Protein AF-A0A3M2GW25-F1 (afdb_monomer_lite)

pLDDT: mean 82.85, std 18.18, range [36.69, 98.44]

Structure (mmCIF, N/CA/C/O backbone):
data_AF-A0A3M2GW25-F1
#
_entry.id   AF-A0A3M2GW25-F1
#
loop_
_atom_site.group_PDB
_atom_site.id
_atom_site.type_symbol
_atom_site.label_atom_id
_atom_site.label_alt_id
_atom_site.label_comp_id
_atom_site.label_asym_id
_atom_site.label_entity_id
_atom_site.label_seq_id
_atom_site.pdbx_PDB_ins_code
_atom_site.Cartn_x
_atom_site.Cartn_y
_atom_site.Cartn_z
_atom_site.occupancy
_atom_site.B_iso_or_equiv
_atom_site.auth_seq_id
_atom_site.auth_comp_id
_atom_site.auth_asym_id
_atom_site.auth_atom_id
_atom_site.pdbx_PDB_model_num
ATOM 1 N N . MET A 1 1 ? 69.160 8.476 -5.180 1.00 45.69 1 MET A N 1
ATOM 2 C CA . MET A 1 1 ? 68.396 8.553 -6.444 1.00 45.69 1 MET A CA 1
ATOM 3 C C . MET A 1 1 ? 67.686 7.220 -6.599 1.00 45.69 1 MET A C 1
ATOM 5 O O . MET A 1 1 ? 68.353 6.199 -6.663 1.00 45.69 1 MET A O 1
ATOM 9 N N . SER A 1 2 ? 66.365 7.245 -6.408 1.00 42.81 2 SER A N 1
ATOM 10 C CA . SER A 1 2 ? 65.522 6.108 -6.017 1.00 42.81 2 SER A CA 1
ATOM 11 C C . SER A 1 2 ? 65.227 5.142 -7.163 1.00 42.81 2 SER A C 1
ATOM 13 O O . SER A 1 2 ? 65.062 5.551 -8.308 1.00 42.81 2 SER A O 1
ATOM 15 N N . HIS A 1 3 ? 65.144 3.868 -6.793 1.00 38.84 3 HIS A N 1
ATOM 16 C CA . HIS A 1 3 ? 64.896 2.696 -7.618 1.00 38.84 3 HIS A CA 1
ATOM 17 C C . HIS A 1 3 ? 63.501 2.657 -8.273 1.00 38.84 3 HIS A C 1
ATOM 19 O O . HIS A 1 3 ? 62.502 3.005 -7.653 1.00 38.84 3 HIS A O 1
ATOM 25 N N . ALA A 1 4 ? 63.509 2.160 -9.516 1.00 41.53 4 ALA A N 1
ATOM 26 C CA . ALA A 1 4 ? 62.620 1.181 -10.155 1.00 41.53 4 ALA A CA 1
ATOM 27 C C . ALA A 1 4 ? 61.088 1.236 -9.941 1.00 41.53 4 ALA A C 1
ATOM 29 O O . ALA A 1 4 ? 60.557 0.967 -8.868 1.00 41.53 4 ALA A O 1
ATOM 30 N N . GLN A 1 5 ? 60.396 1.415 -11.072 1.00 45.09 5 GLN A N 1
ATOM 31 C CA . GLN A 1 5 ? 59.021 0.989 -11.348 1.00 45.09 5 GLN A CA 1
ATOM 32 C C . GLN A 1 5 ? 58.721 -0.435 -10.849 1.00 45.09 5 GLN A C 1
ATOM 34 O O . GLN A 1 5 ? 59.378 -1.394 -11.251 1.00 45.09 5 GLN A O 1
ATOM 39 N N . GLY A 1 6 ? 57.642 -0.570 -10.077 1.00 36.69 6 GLY A N 1
ATOM 40 C CA . GLY A 1 6 ? 56.921 -1.821 -9.859 1.00 36.69 6 GLY A CA 1
ATOM 41 C C . GLY A 1 6 ? 55.527 -1.723 -10.473 1.00 36.69 6 GLY A C 1
ATOM 42 O O . GLY A 1 6 ? 54.612 -1.178 -9.864 1.00 36.69 6 GLY A O 1
ATOM 43 N N . SER A 1 7 ? 55.384 -2.228 -11.698 1.00 44.72 7 SER A N 1
ATOM 44 C CA . SER A 1 7 ? 54.106 -2.475 -12.375 1.00 44.72 7 SER A CA 1
ATOM 45 C C . SER A 1 7 ? 53.266 -3.457 -11.549 1.00 44.72 7 SER A C 1
ATOM 47 O O . SER A 1 7 ? 53.638 -4.626 -11.430 1.00 44.72 7 SER A O 1
ATOM 49 N N . LYS A 1 8 ? 52.125 -3.018 -11.009 1.00 40.69 8 LYS A N 1
ATOM 50 C CA . LYS A 1 8 ? 51.140 -3.914 -10.391 1.00 40.69 8 LYS A CA 1
ATOM 51 C C . LYS A 1 8 ? 50.082 -4.271 -11.442 1.00 40.69 8 LYS A C 1
ATOM 53 O O . LYS A 1 8 ? 49.166 -3.496 -11.697 1.00 40.69 8 LYS A O 1
ATOM 58 N N . GLY A 1 9 ? 50.287 -5.416 -12.098 1.00 40.31 9 GLY A N 1
ATOM 59 C CA . GLY A 1 9 ? 49.290 -6.084 -12.942 1.00 40.31 9 GLY A CA 1
ATOM 60 C C . GLY A 1 9 ? 48.077 -6.572 -12.129 1.00 40.31 9 GLY A C 1
ATOM 61 O O . GLY A 1 9 ? 48.071 -6.438 -10.904 1.00 40.31 9 GLY A O 1
ATOM 62 N N . PRO A 1 10 ? 47.040 -7.100 -12.801 1.00 44.38 10 PRO A N 1
ATOM 63 C CA . PRO A 1 10 ? 45.668 -7.123 -12.306 1.00 44.38 10 PRO A CA 1
ATOM 64 C C . PRO A 1 10 ? 45.515 -8.069 -11.115 1.00 44.38 10 PRO A C 1
ATOM 66 O O . PRO A 1 10 ? 45.858 -9.248 -11.199 1.00 44.38 10 PRO A O 1
ATOM 69 N N . SER A 1 11 ? 44.977 -7.548 -10.013 1.00 49.28 11 SER A N 1
ATOM 70 C CA . SER A 1 11 ? 44.544 -8.347 -8.870 1.00 49.28 11 SER A CA 1
ATOM 71 C C . SER A 1 11 ? 43.476 -9.336 -9.337 1.00 49.28 11 SER A C 1
ATOM 73 O O . SER A 1 11 ? 42.376 -8.954 -9.731 1.00 49.28 11 SER A O 1
ATOM 75 N N . THR A 1 12 ? 43.843 -10.609 -9.349 1.00 48.56 12 THR A N 1
ATOM 76 C CA . THR A 1 12 ? 42.986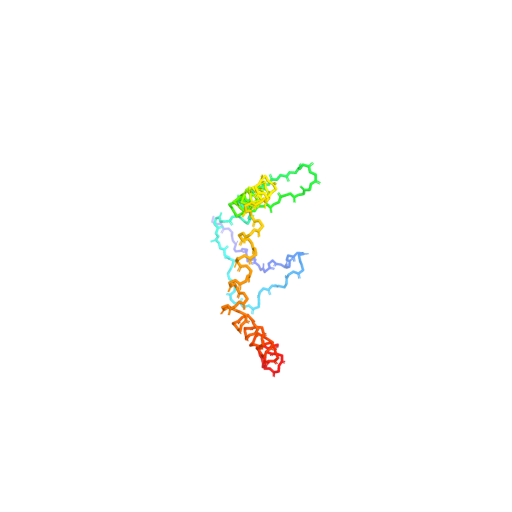 -11.750 -9.656 1.00 48.56 12 THR A CA 1
ATOM 77 C C . THR A 1 12 ? 41.840 -11.855 -8.651 1.00 48.56 12 THR A C 1
ATOM 79 O O . THR A 1 12 ? 42.105 -11.841 -7.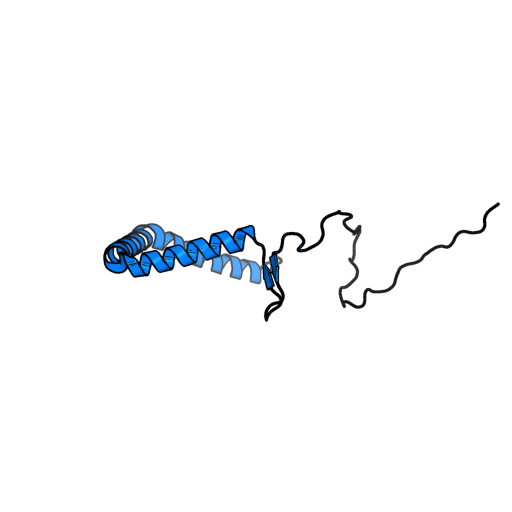454 1.00 48.56 12 THR A O 1
ATOM 82 N N . ALA A 1 13 ? 40.616 -11.978 -9.178 1.00 47.31 13 ALA A N 1
ATOM 83 C CA . ALA A 1 13 ? 39.398 -12.540 -8.582 1.00 47.31 13 ALA A CA 1
ATOM 84 C C . ALA A 1 13 ? 39.182 -12.329 -7.068 1.00 47.31 13 ALA A C 1
ATOM 86 O O . ALA A 1 13 ? 39.775 -13.016 -6.241 1.00 47.31 13 ALA A O 1
ATOM 87 N N . ASN A 1 14 ? 38.234 -11.456 -6.717 1.00 52.72 14 ASN A N 1
ATOM 88 C CA . ASN A 1 14 ? 37.586 -11.532 -5.409 1.00 52.72 14 ASN A CA 1
ATOM 89 C C . ASN A 1 14 ? 36.849 -12.883 -5.318 1.00 52.72 14 ASN A C 1
ATOM 91 O O . ASN A 1 14 ? 36.120 -13.251 -6.239 1.00 52.72 14 ASN A O 1
ATOM 95 N N . ASP A 1 15 ? 37.049 -13.602 -4.215 1.00 59.12 15 ASP A N 1
ATOM 96 C CA . ASP A 1 15 ? 36.569 -14.967 -3.922 1.00 59.12 15 ASP A CA 1
ATOM 97 C C . ASP A 1 15 ? 35.028 -15.066 -3.759 1.00 59.12 15 ASP A C 1
ATOM 99 O O . ASP A 1 15 ? 34.479 -16.101 -3.395 1.00 59.12 15 ASP A O 1
ATOM 103 N N . ASP A 1 16 ? 34.306 -13.981 -4.059 1.00 62.94 16 ASP A N 1
ATOM 104 C CA . ASP A 1 16 ? 32.860 -13.823 -3.858 1.00 62.94 16 ASP A CA 1
ATOM 105 C C . ASP A 1 16 ? 32.015 -14.335 -5.043 1.00 62.94 16 ASP A C 1
ATOM 107 O O . ASP A 1 16 ? 30.801 -14.139 -5.088 1.00 62.94 16 ASP A O 1
ATOM 111 N N . GLY A 1 17 ? 32.641 -14.962 -6.047 1.00 64.44 17 GLY A N 1
ATOM 112 C CA . GLY A 1 17 ? 31.947 -15.549 -7.203 1.00 64.44 17 GLY A CA 1
ATOM 113 C C . GLY A 1 17 ? 31.284 -14.538 -8.149 1.00 64.44 17 GLY A C 1
ATOM 114 O O . GLY A 1 17 ? 30.571 -14.943 -9.067 1.00 64.44 17 GLY A O 1
ATOM 115 N N . ILE A 1 18 ? 31.515 -13.235 -7.959 1.00 65.56 18 ILE A N 1
ATOM 116 C CA . ILE A 1 18 ? 30.968 -12.184 -8.822 1.00 65.56 18 ILE A CA 1
ATOM 117 C C . ILE A 1 18 ? 31.910 -11.965 -10.017 1.00 65.56 18 ILE A C 1
ATOM 119 O O . ILE A 1 18 ? 33.073 -11.599 -9.815 1.00 65.56 18 ILE A O 1
ATOM 123 N N . PRO A 1 19 ? 31.441 -12.169 -11.266 1.00 73.94 19 PRO A N 1
ATOM 124 C CA . PRO A 1 19 ? 32.241 -11.921 -12.458 1.00 73.94 19 PRO A CA 1
ATOM 125 C C . PRO A 1 19 ? 32.738 -10.476 -12.513 1.00 73.94 19 PRO A C 1
ATOM 127 O O . PRO A 1 19 ? 31.999 -9.539 -12.208 1.00 73.94 19 PRO A O 1
ATOM 130 N N . ALA A 1 20 ? 33.987 -10.291 -12.944 1.00 70.25 20 ALA A N 1
ATOM 131 C CA . ALA A 1 20 ? 34.529 -8.958 -13.164 1.00 70.25 20 ALA A CA 1
ATOM 132 C C . ALA A 1 20 ? 33.695 -8.215 -14.231 1.00 70.25 20 ALA A C 1
ATOM 134 O O . ALA A 1 20 ? 33.285 -8.827 -15.223 1.00 70.25 20 ALA A O 1
ATOM 135 N N . PRO A 1 21 ? 33.433 -6.909 -14.049 1.00 74.06 21 PRO A N 1
ATOM 136 C CA . PRO A 1 21 ? 32.606 -6.138 -14.970 1.00 74.06 21 PRO A CA 1
ATOM 137 C C . PRO A 1 21 ? 33.198 -6.154 -16.388 1.00 74.06 21 PRO A C 1
ATOM 139 O O . PRO A 1 21 ? 34.384 -5.904 -16.583 1.00 74.06 21 PRO A O 1
ATOM 142 N N . SER A 1 22 ? 32.369 -6.429 -17.397 1.00 71.19 22 SER A N 1
ATOM 143 C CA . SER A 1 22 ? 32.794 -6.643 -18.791 1.00 71.19 22 SER A CA 1
ATOM 144 C C . SER A 1 22 ? 32.899 -5.354 -19.629 1.00 71.19 22 SER A C 1
ATOM 146 O O . SER A 1 22 ? 32.723 -5.393 -20.846 1.00 71.19 22 SER A O 1
ATOM 148 N N . 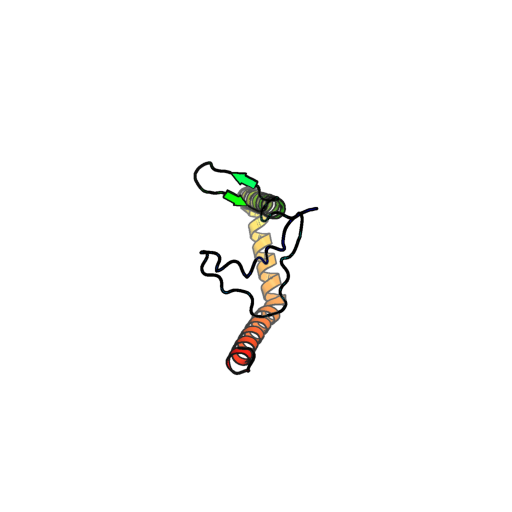GLY A 1 23 ? 33.147 -4.199 -19.004 1.00 75.88 23 GLY A N 1
ATOM 149 C CA . GLY A 1 23 ? 33.166 -2.885 -19.662 1.00 75.88 23 GLY A CA 1
ATOM 150 C C . GLY A 1 23 ? 34.024 -1.854 -18.922 1.00 75.88 23 GLY A C 1
ATOM 151 O O . GLY A 1 23 ? 34.702 -2.196 -17.957 1.00 75.88 23 GLY A O 1
ATOM 152 N N . ALA A 1 24 ? 33.999 -0.589 -19.363 1.00 72.62 24 ALA A N 1
ATOM 153 C CA . ALA A 1 24 ? 34.689 0.524 -18.699 1.00 72.62 24 ALA A CA 1
ATOM 154 C C . ALA A 1 24 ? 34.011 0.865 -17.357 1.00 72.62 24 ALA A C 1
ATOM 156 O O . ALA A 1 24 ? 33.278 1.843 -17.238 1.00 72.62 24 ALA A O 1
ATOM 157 N N . ALA A 1 25 ? 34.209 0.005 -16.362 1.00 70.12 25 ALA A N 1
ATOM 158 C CA . ALA A 1 25 ? 33.723 0.180 -15.008 1.00 70.12 25 ALA A CA 1
ATOM 159 C C . ALA A 1 25 ? 34.856 0.732 -14.141 1.00 70.12 25 ALA A C 1
ATOM 161 O O . ALA A 1 25 ? 35.886 0.086 -13.947 1.00 70.12 25 ALA A O 1
ATOM 162 N N . THR A 1 26 ? 34.649 1.930 -13.611 1.00 73.06 26 THR A N 1
ATOM 163 C CA . THR A 1 26 ? 35.476 2.489 -12.541 1.00 73.06 26 THR A CA 1
ATOM 164 C C . THR A 1 26 ? 34.808 2.143 -11.215 1.00 73.06 26 THR A C 1
ATOM 166 O O . THR A 1 26 ? 33.580 2.180 -11.121 1.00 73.06 26 THR A O 1
ATOM 169 N N . LEU A 1 27 ? 35.592 1.799 -10.189 1.00 71.38 27 LEU A N 1
ATOM 170 C CA . LEU A 1 27 ? 35.055 1.701 -8.832 1.00 71.38 27 LEU A CA 1
ATOM 171 C C . LEU A 1 27 ? 34.450 3.056 -8.450 1.00 71.38 27 LEU A C 1
ATOM 173 O O . LEU A 1 27 ? 35.085 4.093 -8.629 1.00 71.38 27 LEU A O 1
ATOM 177 N N . ILE A 1 28 ? 33.209 3.043 -7.969 1.00 72.88 28 ILE A N 1
ATOM 178 C CA . ILE A 1 28 ? 32.547 4.250 -7.481 1.00 72.88 28 ILE A CA 1
ATOM 179 C C . ILE A 1 28 ? 33.249 4.633 -6.177 1.00 72.88 28 ILE A C 1
ATOM 181 O O . ILE A 1 28 ? 33.087 3.948 -5.170 1.00 72.88 28 ILE A O 1
ATOM 185 N N . ASP A 1 29 ? 34.061 5.688 -6.223 1.00 79.81 29 ASP A N 1
ATOM 186 C CA . ASP A 1 29 ? 34.722 6.246 -5.045 1.00 79.81 29 ASP A CA 1
ATOM 187 C C . ASP A 1 29 ? 33.747 7.192 -4.344 1.00 79.81 29 ASP A C 1
ATOM 189 O O . ASP A 1 29 ? 33.390 8.257 -4.856 1.00 79.81 29 ASP A O 1
ATOM 193 N N . THR A 1 30 ? 33.218 6.735 -3.217 1.00 85.00 30 THR A N 1
ATOM 194 C CA . THR A 1 30 ? 32.258 7.474 -2.410 1.00 85.00 30 THR A CA 1
ATOM 195 C C . THR A 1 30 ? 32.542 7.226 -0.940 1.00 85.00 30 THR A C 1
ATOM 197 O O . THR A 1 30 ? 32.844 6.105 -0.536 1.00 85.00 30 THR A O 1
ATOM 200 N N . ASP A 1 31 ? 32.359 8.263 -0.128 1.00 86.19 31 ASP A N 1
ATOM 201 C CA . ASP A 1 31 ? 32.428 8.164 1.332 1.00 86.19 31 ASP A CA 1
ATOM 202 C C . ASP A 1 31 ? 31.228 7.389 1.925 1.00 86.19 31 ASP A C 1
ATOM 204 O O . ASP A 1 31 ? 31.146 7.178 3.136 1.00 86.19 31 ASP A O 1
ATOM 208 N N . TYR A 1 32 ? 30.261 6.980 1.090 1.00 84.19 32 TYR A N 1
ATOM 209 C CA . TYR A 1 32 ? 29.063 6.264 1.515 1.00 84.19 32 TYR A CA 1
ATOM 210 C C . TYR A 1 32 ? 29.357 4.793 1.844 1.00 84.19 32 TYR A C 1
ATOM 212 O O . TYR A 1 32 ? 29.769 4.015 0.983 1.00 84.19 32 TYR A O 1
ATOM 220 N N . VAL A 1 33 ? 29.039 4.373 3.073 1.00 82.00 33 VAL A N 1
ATOM 221 C CA . VAL A 1 33 ? 29.126 2.967 3.495 1.00 82.00 33 V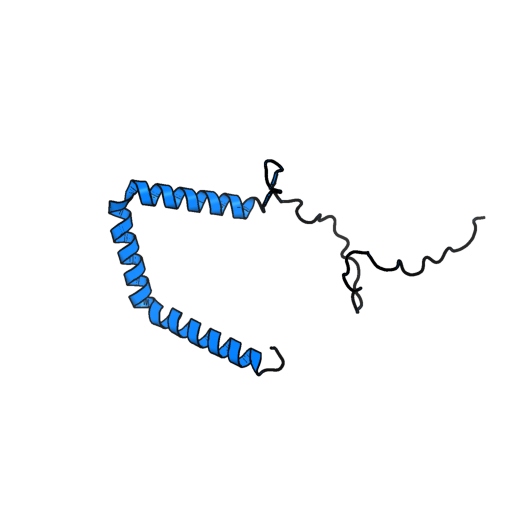AL A CA 1
ATOM 222 C C . VAL A 1 33 ? 27.741 2.323 3.456 1.00 82.00 33 VAL A C 1
ATOM 224 O O . VAL A 1 33 ? 26.794 2.806 4.077 1.00 82.00 33 VAL A O 1
ATOM 227 N N . VAL A 1 34 ? 27.619 1.192 2.754 1.00 82.25 34 VAL A N 1
ATOM 228 C CA . VAL A 1 34 ? 26.351 0.456 2.632 1.00 82.25 34 VAL A CA 1
ATOM 229 C C . VAL A 1 34 ? 25.788 0.091 4.013 1.00 82.25 34 VAL A C 1
ATOM 231 O O . VAL A 1 34 ? 26.432 -0.575 4.831 1.00 82.25 34 VAL A O 1
ATOM 234 N N . GLY A 1 35 ? 24.556 0.542 4.265 1.00 77.94 35 GLY A N 1
ATOM 235 C CA . GLY A 1 35 ? 23.828 0.316 5.513 1.00 77.94 35 GLY A CA 1
ATOM 236 C C . GLY A 1 35 ? 24.288 1.177 6.695 1.00 77.94 35 GLY A C 1
ATOM 237 O O . GLY A 1 35 ? 23.979 0.827 7.832 1.00 77.94 35 GLY A O 1
ATOM 238 N N . GLN A 1 36 ? 25.010 2.280 6.459 1.00 82.69 36 GLN A N 1
ATOM 239 C CA . GLN A 1 36 ? 25.380 3.236 7.514 1.00 82.69 36 GLN A CA 1
ATOM 240 C C . GLN A 1 36 ? 24.173 3.869 8.227 1.00 82.69 36 GLN A C 1
ATOM 242 O O . GLN A 1 36 ? 24.266 4.193 9.406 1.00 82.69 36 GLN A O 1
ATOM 247 N N . ASP A 1 37 ? 23.032 3.971 7.541 1.00 81.12 37 ASP A N 1
ATOM 248 C CA . ASP A 1 37 ? 21.793 4.564 8.066 1.00 81.12 37 ASP A CA 1
ATOM 249 C C . ASP A 1 37 ? 20.861 3.534 8.734 1.00 81.12 37 ASP A C 1
ATOM 251 O O . ASP A 1 37 ? 19.729 3.847 9.117 1.00 81.12 37 ASP A O 1
ATOM 255 N N . ASN A 1 38 ? 21.297 2.275 8.838 1.00 85.00 38 ASN A N 1
ATOM 256 C CA . ASN A 1 38 ? 20.467 1.207 9.374 1.00 85.00 38 ASN A CA 1
ATOM 257 C C . ASN A 1 38 ? 20.571 1.127 10.897 1.00 85.00 38 ASN A C 1
ATOM 259 O O . ASN A 1 38 ? 21.646 1.233 11.492 1.00 85.00 38 ASN A O 1
ATOM 263 N N . ILE A 1 39 ? 19.442 0.841 11.540 1.00 80.50 39 ILE A N 1
ATOM 264 C CA . ILE A 1 39 ? 19.413 0.504 12.960 1.00 80.50 39 ILE A CA 1
ATOM 265 C C . ILE A 1 39 ? 19.885 -0.942 13.086 1.00 80.50 39 ILE A C 1
ATOM 267 O O . ILE A 1 39 ? 19.160 -1.873 12.728 1.00 80.50 39 ILE A O 1
ATOM 271 N N . ARG A 1 40 ? 21.114 -1.119 13.580 1.00 79.25 40 ARG A N 1
ATOM 272 C CA . ARG A 1 40 ? 21.746 -2.431 13.745 1.00 79.25 40 ARG A CA 1
ATOM 273 C C . ARG A 1 40 ? 21.637 -2.910 15.184 1.00 79.25 40 ARG A C 1
ATOM 275 O O . ARG A 1 40 ? 22.146 -2.275 16.103 1.00 79.25 40 ARG A O 1
ATOM 282 N N . GLY A 1 41 ? 20.990 -4.055 15.373 1.00 73.31 41 GLY A N 1
ATOM 283 C CA . GLY A 1 41 ? 20.826 -4.696 16.676 1.00 73.31 41 GLY A CA 1
ATOM 284 C C . GLY A 1 41 ? 21.128 -6.186 16.596 1.00 73.31 41 GLY A C 1
ATOM 285 O O . GLY A 1 41 ? 20.749 -6.853 15.636 1.00 73.31 41 GLY A O 1
ATOM 286 N N . ARG A 1 42 ? 21.804 -6.722 17.616 1.00 66.00 42 ARG A N 1
ATOM 287 C CA . ARG A 1 42 ? 22.101 -8.156 17.738 1.00 66.00 42 ARG A CA 1
ATOM 288 C C . ARG A 1 42 ? 21.555 -8.663 19.063 1.00 66.00 42 ARG A C 1
ATOM 290 O O . ARG A 1 42 ? 22.298 -8.836 20.019 1.00 66.00 42 ARG A O 1
ATOM 297 N N . TYR A 1 43 ? 20.237 -8.827 19.119 1.00 61.50 43 TYR A N 1
ATOM 298 C CA . TYR A 1 43 ? 19.559 -9.294 20.332 1.00 61.50 43 TYR A CA 1
ATOM 299 C C . TYR A 1 43 ? 19.161 -10.776 20.236 1.00 61.50 43 TYR A C 1
ATOM 301 O O . TYR A 1 43 ? 19.351 -11.493 21.207 1.00 61.50 43 TYR A O 1
ATOM 309 N N . LEU A 1 44 ? 18.710 -11.256 19.065 1.00 62.09 44 LEU A N 1
ATOM 310 C CA . LEU A 1 44 ? 18.480 -12.688 18.753 1.00 62.09 44 LEU A CA 1
ATOM 311 C C . LEU A 1 44 ? 18.585 -13.003 17.247 1.00 62.09 44 LEU A C 1
ATOM 313 O O . LEU A 1 44 ? 18.959 -14.107 16.867 1.00 62.09 44 LEU A O 1
ATOM 317 N N . VAL A 1 45 ? 18.291 -12.022 16.392 1.00 70.56 45 VAL A N 1
ATOM 318 C CA . VAL A 1 45 ? 18.488 -12.053 14.936 1.00 70.56 45 VAL A CA 1
ATOM 319 C C . VAL A 1 45 ? 19.335 -10.848 14.526 1.00 70.56 45 VAL A C 1
ATOM 321 O O . VAL A 1 45 ? 19.311 -9.827 15.218 1.00 70.56 45 VAL A O 1
ATOM 324 N N . ASN A 1 46 ? 20.101 -10.961 13.435 1.00 71.38 46 ASN A N 1
ATOM 325 C CA . ASN A 1 46 ? 20.792 -9.808 12.855 1.00 71.38 46 ASN A CA 1
ATOM 326 C C . ASN A 1 46 ? 19.735 -8.867 12.271 1.00 71.38 46 ASN A C 1
ATOM 328 O O . ASN A 1 46 ? 19.166 -9.146 11.217 1.00 71.38 46 ASN A O 1
ATOM 332 N N . LEU A 1 47 ? 19.440 -7.793 12.996 1.00 77.06 47 LEU A N 1
ATOM 333 C CA . LEU A 1 47 ? 18.471 -6.788 12.591 1.00 77.06 47 LEU A CA 1
ATOM 334 C C . LEU A 1 47 ? 19.212 -5.685 11.834 1.00 77.06 47 LEU A C 1
ATOM 336 O O . LEU A 1 47 ? 20.051 -5.012 12.431 1.00 77.06 47 LEU A O 1
ATOM 340 N N . ASP A 1 48 ? 18.922 -5.527 10.544 1.00 81.56 48 ASP A N 1
ATOM 341 C CA . ASP A 1 48 ? 19.466 -4.469 9.686 1.00 81.56 48 ASP A CA 1
ATOM 342 C C . ASP A 1 48 ? 18.294 -3.762 8.998 1.00 81.56 48 ASP A C 1
ATOM 344 O O . ASP A 1 48 ? 17.814 -4.181 7.946 1.00 81.56 48 ASP A O 1
ATOM 348 N N . ILE A 1 49 ? 17.737 -2.757 9.677 1.00 84.44 49 ILE A N 1
ATOM 349 C CA . ILE A 1 49 ? 16.482 -2.114 9.278 1.00 84.44 49 ILE A CA 1
ATOM 350 C C . ILE A 1 49 ? 16.723 -0.644 8.951 1.00 84.44 49 ILE A C 1
ATOM 352 O O . ILE A 1 49 ? 17.305 0.094 9.748 1.00 84.44 49 ILE A O 1
ATOM 356 N N . HIS A 1 50 ? 16.184 -0.198 7.815 1.00 83.75 50 HIS A N 1
ATOM 357 C CA . HIS A 1 50 ? 16.159 1.213 7.451 1.00 83.75 50 HIS A CA 1
ATOM 358 C C . HIS A 1 50 ? 15.207 1.984 8.383 1.00 83.75 50 HIS A C 1
ATOM 360 O O . HIS A 1 50 ? 13.982 1.853 8.292 1.00 83.75 50 HIS A O 1
ATOM 366 N N . GLY A 1 51 ? 15.775 2.759 9.313 1.00 80.25 51 GLY A N 1
ATOM 367 C CA . GLY A 1 51 ? 15.049 3.305 10.465 1.00 80.25 51 GLY A CA 1
ATOM 368 C C . GLY A 1 51 ? 13.843 4.169 10.096 1.00 80.25 51 GLY A C 1
ATOM 369 O O . GLY A 1 51 ? 12.771 4.002 10.675 1.00 80.25 51 GLY A O 1
ATOM 370 N N . THR A 1 52 ? 13.980 5.038 9.092 1.00 85.50 52 THR A N 1
ATOM 371 C CA . THR A 1 52 ? 12.943 6.013 8.716 1.00 85.50 52 THR A CA 1
ATOM 372 C C . THR A 1 52 ? 11.642 5.343 8.287 1.00 85.50 52 THR A C 1
ATOM 374 O O . THR A 1 52 ? 10.586 5.580 8.872 1.00 85.50 52 THR A O 1
ATOM 377 N N . VAL A 1 53 ? 11.709 4.473 7.278 1.00 88.44 53 VAL A N 1
ATOM 378 C CA . VAL A 1 53 ? 10.509 3.828 6.726 1.00 88.44 53 VAL A CA 1
ATOM 379 C C . VAL A 1 53 ? 9.933 2.804 7.692 1.00 88.44 53 VAL A C 1
ATOM 381 O O . VAL A 1 53 ? 8.713 2.686 7.798 1.00 88.44 53 VAL A O 1
ATOM 384 N N . PHE A 1 54 ? 10.790 2.095 8.431 1.00 89.94 54 PHE A N 1
ATOM 385 C CA . PHE A 1 54 ? 10.336 1.070 9.357 1.00 89.94 54 PHE A CA 1
ATOM 386 C C . PHE A 1 54 ? 9.579 1.662 10.536 1.00 89.94 54 PHE A C 1
ATOM 388 O O . PHE A 1 54 ? 8.486 1.196 10.835 1.00 89.94 54 PHE A O 1
ATOM 395 N N . ILE A 1 55 ? 10.121 2.695 11.186 1.00 90.69 55 ILE A N 1
ATOM 396 C CA . ILE A 1 55 ? 9.498 3.274 12.380 1.00 90.69 55 ILE A CA 1
ATOM 397 C C . ILE A 1 55 ? 8.147 3.890 12.024 1.00 90.69 55 ILE A C 1
ATOM 399 O O . ILE A 1 55 ? 7.159 3.612 12.702 1.00 90.69 55 ILE A O 1
ATOM 403 N N . VAL A 1 56 ? 8.081 4.675 10.943 1.00 94.94 56 VAL A N 1
ATOM 404 C CA . VAL A 1 56 ? 6.821 5.287 10.501 1.00 94.94 56 VAL A CA 1
ATOM 405 C C . VAL A 1 56 ? 5.797 4.201 10.174 1.00 94.94 56 VAL A C 1
ATOM 407 O O . VAL A 1 56 ? 4.694 4.229 10.709 1.00 94.94 56 VAL A O 1
ATOM 410 N N . SER A 1 57 ? 6.175 3.190 9.386 1.00 95.31 57 SER A N 1
ATOM 411 C CA . SER A 1 57 ? 5.258 2.106 9.008 1.00 95.31 57 SER A CA 1
ATOM 412 C C . SER A 1 57 ? 4.793 1.285 10.213 1.00 95.31 57 SER A C 1
ATOM 414 O O . SER A 1 57 ? 3.606 0.990 10.331 1.00 95.31 57 SER A O 1
ATOM 416 N N . ALA A 1 58 ? 5.703 0.939 11.128 1.00 94.62 58 ALA A N 1
ATOM 417 C CA . ALA A 1 58 ? 5.395 0.142 12.311 1.00 94.62 58 ALA A CA 1
ATOM 418 C C . ALA A 1 58 ? 4.466 0.891 13.273 1.00 94.62 58 ALA A C 1
ATOM 420 O O . ALA A 1 58 ? 3.487 0.315 13.745 1.00 94.62 58 ALA A O 1
ATOM 421 N N . LEU A 1 59 ? 4.727 2.177 13.529 1.00 97.38 59 LEU A N 1
ATOM 422 C CA . LEU A 1 59 ? 3.862 3.002 14.373 1.00 97.38 59 LEU A CA 1
ATOM 423 C C . LEU A 1 59 ? 2.498 3.233 13.722 1.00 97.38 59 LEU A C 1
ATOM 425 O O . LEU A 1 59 ? 1.483 3.109 14.404 1.00 97.38 59 LEU A O 1
ATOM 429 N N . SER A 1 60 ? 2.450 3.516 12.417 1.00 97.75 60 SER A N 1
ATOM 430 C CA . SER A 1 60 ? 1.186 3.662 11.688 1.00 97.75 60 SER A CA 1
ATOM 431 C C . SER A 1 60 ? 0.358 2.378 11.723 1.00 97.75 60 SER A C 1
ATOM 433 O O . SER A 1 60 ? -0.834 2.438 12.021 1.00 97.75 60 SER A O 1
ATOM 435 N N . ALA A 1 61 ? 0.974 1.218 11.478 1.00 97.69 61 ALA A N 1
ATOM 436 C CA . ALA A 1 61 ? 0.294 -0.072 11.539 1.00 97.69 61 ALA A CA 1
ATOM 437 C C . ALA A 1 61 ? -0.202 -0.393 12.958 1.00 97.69 61 ALA A C 1
ATOM 439 O O . ALA A 1 61 ? -1.356 -0.781 13.130 1.00 97.69 61 ALA A O 1
ATOM 440 N N . LEU A 1 62 ? 0.637 -0.188 13.980 1.00 98.25 62 LEU A N 1
ATOM 441 C CA . LEU A 1 62 ? 0.264 -0.412 15.377 1.00 98.25 62 LEU A CA 1
ATOM 442 C C . LEU A 1 62 ? -0.905 0.488 15.795 1.00 98.25 62 LEU A C 1
ATOM 444 O O . LEU A 1 62 ? -1.884 0.000 16.356 1.00 98.25 62 LEU A O 1
ATOM 448 N N . LEU A 1 63 ? -0.822 1.787 15.493 1.00 98.19 63 LEU A N 1
ATOM 449 C CA . LEU A 1 63 ? -1.878 2.754 15.787 1.00 98.19 63 LEU A CA 1
ATOM 450 C C . LEU A 1 63 ? -3.187 2.369 15.096 1.00 98.19 63 LEU A C 1
ATOM 452 O O . LEU A 1 63 ? -4.237 2.366 15.734 1.00 98.19 63 LEU A O 1
ATOM 456 N N . PHE A 1 64 ? -3.122 2.009 13.813 1.00 96.88 64 PHE A N 1
ATOM 457 C CA . PHE A 1 64 ? -4.281 1.557 13.051 1.00 96.88 64 PHE A CA 1
ATOM 458 C C . PHE A 1 64 ? -4.959 0.352 13.711 1.00 96.88 64 PHE A C 1
ATOM 460 O O . PHE A 1 64 ? -6.171 0.375 13.914 1.00 96.88 64 PHE A O 1
ATOM 467 N N . VAL A 1 65 ? -4.191 -0.671 14.101 1.00 97.19 65 VAL A N 1
ATOM 468 C CA . VAL A 1 65 ? -4.733 -1.870 14.760 1.00 97.19 65 VAL A CA 1
ATOM 469 C C . VAL A 1 65 ? -5.375 -1.520 16.101 1.00 97.19 65 VAL A C 1
ATOM 471 O O . VAL A 1 65 ? -6.497 -1.946 16.365 1.00 97.19 65 VAL A O 1
ATOM 474 N N . VAL A 1 66 ? -4.703 -0.723 16.937 1.00 97.94 66 VAL A N 1
ATOM 475 C CA . VAL A 1 66 ? -5.245 -0.310 18.241 1.00 97.94 66 VAL A CA 1
ATOM 476 C C . VAL A 1 66 ? -6.559 0.452 18.072 1.00 97.94 66 VAL A C 1
ATOM 478 O O . VAL A 1 66 ? -7.530 0.137 18.755 1.00 97.94 66 VAL A O 1
ATOM 481 N N . LEU A 1 67 ? -6.623 1.409 17.142 1.00 96.19 67 LEU A N 1
ATOM 482 C CA . LEU A 1 67 ? -7.845 2.168 16.869 1.00 96.19 67 LEU A CA 1
ATOM 483 C C . LEU A 1 67 ? -8.962 1.282 16.309 1.00 96.19 67 LEU A C 1
ATOM 485 O O . LEU A 1 67 ? -10.103 1.404 16.749 1.00 96.19 67 LEU A O 1
ATOM 489 N N . ALA A 1 68 ? -8.646 0.369 15.389 1.00 95.00 68 ALA A N 1
ATOM 490 C CA . ALA A 1 68 ? -9.622 -0.556 14.820 1.00 95.00 68 ALA A CA 1
ATOM 491 C C . ALA A 1 68 ? -10.239 -1.477 15.886 1.00 95.00 68 ALA A C 1
ATOM 493 O O . ALA A 1 68 ? -11.440 -1.738 15.850 1.00 95.00 68 ALA A O 1
ATOM 494 N N . LEU A 1 69 ? -9.439 -1.934 16.855 1.00 96.12 69 LEU A N 1
ATOM 495 C CA . LEU A 1 69 ? -9.920 -2.760 17.964 1.00 96.12 69 LEU A CA 1
ATOM 496 C C . LEU A 1 69 ? -10.699 -1.945 19.003 1.00 96.12 69 LEU A C 1
ATOM 498 O O . LEU A 1 69 ? -11.730 -2.402 19.488 1.00 96.12 69 LEU A O 1
ATOM 502 N N . ALA A 1 70 ? -10.229 -0.743 19.343 1.00 97.31 70 ALA A N 1
ATOM 503 C CA . ALA A 1 70 ? -10.848 0.088 20.373 1.00 97.31 70 ALA A CA 1
ATOM 504 C C . ALA A 1 70 ? -12.162 0.752 19.912 1.00 97.31 70 ALA A C 1
ATOM 506 O O . ALA A 1 70 ? -13.060 0.942 20.728 1.00 97.31 70 ALA A O 1
ATOM 507 N N . LEU A 1 71 ? -12.291 1.102 18.624 1.00 96.94 71 LEU A N 1
ATOM 508 C CA . LEU A 1 71 ? -13.442 1.819 18.049 1.00 96.94 71 LEU A CA 1
ATOM 509 C C . LEU A 1 71 ? -14.200 0.974 17.005 1.00 96.94 71 LEU A C 1
ATOM 511 O O . LEU A 1 71 ? -14.724 1.497 16.023 1.00 96.94 71 LEU A O 1
ATOM 515 N N . HIS A 1 72 ? -14.277 -0.341 17.208 1.00 94.50 72 HIS A N 1
ATOM 516 C CA . HIS A 1 72 ? -14.8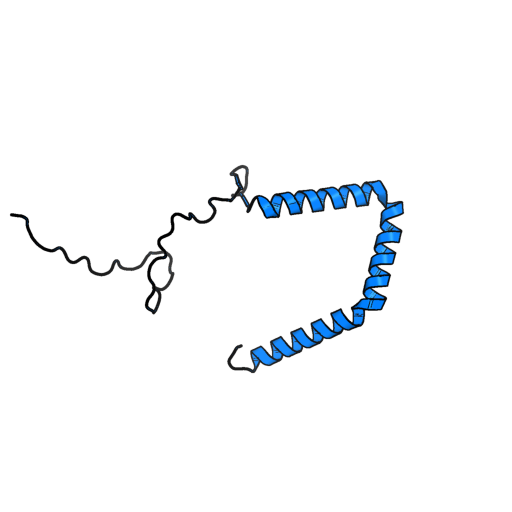54 -1.287 16.245 1.00 94.50 72 HIS A CA 1
ATOM 517 C C . HIS A 1 72 ? -16.240 -0.893 15.677 1.00 94.50 72 HIS A C 1
ATOM 519 O O . HIS A 1 72 ? -16.444 -1.000 14.468 1.00 94.50 72 HIS A O 1
ATOM 525 N N . ASN A 1 73 ? -17.153 -0.362 16.505 1.00 96.00 73 ASN A N 1
ATOM 526 C CA . ASN A 1 73 ? -18.503 0.053 16.086 1.00 96.00 73 ASN A CA 1
ATOM 527 C C . ASN A 1 73 ? -18.504 1.223 15.087 1.00 96.00 73 ASN A C 1
ATOM 529 O O . ASN A 1 73 ? -19.398 1.308 14.250 1.00 96.00 73 ASN A O 1
ATOM 533 N N . GLU A 1 74 ? -17.506 2.104 15.157 1.00 95.19 74 GLU A N 1
ATOM 534 C CA . GLU A 1 74 ? -17.363 3.247 14.245 1.00 95.19 74 GLU A CA 1
ATOM 535 C C . GLU A 1 74 ? -16.598 2.851 12.975 1.00 95.19 74 GLU A C 1
ATOM 537 O O . GLU A 1 74 ? -16.878 3.316 11.869 1.00 95.19 74 GLU A O 1
ATOM 542 N N . VAL A 1 75 ? -15.621 1.954 13.124 1.00 95.06 75 VAL A N 1
ATOM 543 C CA . VAL A 1 75 ? -14.717 1.546 12.046 1.00 95.06 75 VAL A CA 1
ATOM 544 C C . VAL A 1 75 ? -15.387 0.574 11.068 1.00 95.06 75 VAL A C 1
ATOM 546 O O . VAL A 1 75 ? -15.144 0.657 9.865 1.00 95.06 75 VAL A O 1
ATOM 549 N N . GLU A 1 76 ? -16.267 -0.312 11.539 1.00 94.69 76 GLU A N 1
ATOM 550 C CA . GLU A 1 76 ? -17.002 -1.247 10.678 1.00 94.69 76 GLU A CA 1
ATOM 551 C C . GLU A 1 76 ? -17.821 -0.554 9.565 1.00 94.69 76 GLU A C 1
ATOM 553 O O . GLU A 1 76 ? -17.622 -0.897 8.390 1.00 94.69 76 GLU A O 1
ATOM 558 N N . PRO A 1 77 ? -18.728 0.403 9.859 1.00 96.69 77 PRO A N 1
ATOM 559 C CA . PRO A 1 77 ? -19.495 1.080 8.816 1.00 96.69 77 PRO A CA 1
ATOM 560 C C . PRO A 1 77 ? -18.596 1.916 7.901 1.00 96.69 77 PRO A C 1
ATOM 562 O O . PRO A 1 77 ? -18.833 1.950 6.692 1.00 96.69 77 PRO A O 1
ATOM 565 N N . LEU A 1 78 ? -17.531 2.522 8.437 1.00 96.44 78 LEU A N 1
ATOM 566 C CA . LEU A 1 78 ? -16.551 3.257 7.641 1.00 96.44 78 LEU A CA 1
ATOM 567 C C . LEU A 1 78 ? -15.852 2.342 6.623 1.00 96.44 78 LEU A C 1
ATOM 569 O O . LEU A 1 78 ? -15.807 2.663 5.438 1.00 96.44 78 LEU A O 1
ATOM 573 N N . PHE A 1 79 ? -15.343 1.183 7.048 1.00 95.75 79 PHE A N 1
ATOM 574 C CA . PHE A 1 79 ? -14.673 0.234 6.153 1.00 95.75 79 PHE A CA 1
ATOM 575 C C . PHE A 1 79 ? -15.619 -0.344 5.103 1.00 95.75 79 PHE A C 1
ATOM 577 O O . PHE A 1 79 ? -15.224 -0.494 3.944 1.00 95.75 79 PHE A O 1
ATOM 584 N N . LYS A 1 80 ? -16.877 -0.617 5.470 1.00 97.31 80 LYS A N 1
ATOM 585 C CA . LYS A 1 80 ? -17.914 -1.016 4.508 1.00 97.31 80 LYS A CA 1
ATOM 586 C C . LYS A 1 80 ? -18.150 0.076 3.465 1.00 97.31 80 LYS A C 1
ATOM 588 O O . LYS A 1 80 ? -18.092 -0.220 2.276 1.00 97.31 80 LYS A O 1
ATOM 593 N N . ALA A 1 81 ? -18.316 1.328 3.889 1.00 97.94 81 ALA A N 1
ATOM 594 C CA . ALA A 1 81 ? -18.518 2.456 2.983 1.00 97.94 81 ALA A CA 1
ATOM 595 C C . ALA A 1 81 ? -17.322 2.670 2.041 1.00 97.94 81 ALA A C 1
ATOM 597 O O . ALA A 1 81 ? -17.514 2.855 0.841 1.00 97.94 81 ALA A O 1
ATOM 598 N N . VAL A 1 82 ? -16.088 2.584 2.554 1.00 97.94 82 VAL A N 1
ATOM 599 C CA . VAL A 1 82 ? -14.869 2.678 1.734 1.00 97.94 82 VAL A CA 1
ATOM 600 C C . VAL A 1 82 ? -14.827 1.553 0.702 1.00 97.94 82 VAL A C 1
ATOM 602 O O . VAL A 1 82 ? -14.614 1.819 -0.478 1.00 97.94 82 VAL A O 1
ATOM 605 N N . ARG A 1 83 ? -15.073 0.303 1.107 1.00 97.44 83 ARG A N 1
ATOM 606 C CA . ARG A 1 83 ? -15.126 -0.839 0.183 1.00 97.44 83 ARG A CA 1
ATOM 607 C C . ARG A 1 83 ? -16.188 -0.639 -0.898 1.00 97.44 83 ARG A C 1
ATOM 609 O O . ARG A 1 83 ? -15.911 -0.856 -2.079 1.00 97.44 83 ARG A O 1
ATOM 616 N N . ASP A 1 84 ? -17.392 -0.245 -0.509 1.00 98.31 84 ASP A N 1
ATOM 617 C CA . ASP A 1 84 ? -18.508 -0.074 -1.436 1.00 98.31 84 ASP A CA 1
ATOM 618 C C . ASP A 1 84 ? -18.218 1.075 -2.416 1.00 98.31 84 ASP A C 1
ATOM 620 O O . ASP A 1 84 ? -18.409 0.920 -3.619 1.00 98.31 84 ASP A O 1
ATOM 624 N N . TRP A 1 85 ? -17.624 2.177 -1.947 1.00 98.38 85 TRP A N 1
ATOM 625 C CA . TRP A 1 85 ? -17.179 3.270 -2.811 1.00 98.38 85 TRP A CA 1
ATOM 626 C C . TRP A 1 85 ? -16.077 2.833 -3.786 1.00 98.38 85 TRP A C 1
ATOM 628 O O . TRP A 1 85 ? -16.178 3.102 -4.985 1.00 98.38 85 TRP A O 1
ATOM 638 N N . LEU A 1 86 ? -15.051 2.121 -3.307 1.00 98.19 86 LEU A N 1
ATOM 639 C CA . LEU A 1 86 ? -13.966 1.607 -4.151 1.00 98.19 86 LEU A CA 1
ATOM 640 C C . LEU A 1 86 ? -14.505 0.667 -5.235 1.00 98.19 86 LEU A C 1
ATOM 642 O O . LEU A 1 86 ? -14.116 0.767 -6.395 1.00 98.19 86 LEU A O 1
ATOM 646 N N . THR A 1 87 ? -15.415 -0.236 -4.879 1.00 97.00 87 THR A N 1
ATOM 647 C CA . THR A 1 87 ? -15.966 -1.214 -5.828 1.00 97.00 87 THR A CA 1
ATOM 648 C C . THR A 1 87 ? -16.959 -0.594 -6.808 1.00 97.00 87 THR A C 1
ATOM 650 O O . THR A 1 87 ? -16.965 -0.975 -7.973 1.00 97.00 87 THR A O 1
ATOM 653 N N . GLN A 1 88 ? -17.740 0.406 -6.402 1.00 98.00 88 GLN A N 1
ATOM 654 C CA . GLN A 1 88 ? -18.643 1.110 -7.316 1.00 98.00 88 GLN A CA 1
ATOM 655 C C . GLN A 1 88 ? -17.897 2.009 -8.309 1.00 98.00 88 GLN A C 1
ATOM 657 O O . GLN A 1 88 ? -18.298 2.100 -9.466 1.00 98.00 88 GLN A O 1
ATOM 662 N N . ASN A 1 89 ? -16.808 2.659 -7.883 1.00 98.00 89 ASN A N 1
ATOM 663 C CA . ASN A 1 89 ? -16.140 3.684 -8.693 1.00 98.00 89 ASN A CA 1
ATOM 664 C C . ASN A 1 89 ? -14.871 3.186 -9.400 1.00 98.00 89 ASN A C 1
ATOM 666 O O . ASN A 1 89 ? -14.576 3.626 -10.511 1.00 98.00 89 ASN A O 1
ATOM 670 N N . LEU A 1 90 ? -14.115 2.272 -8.784 1.00 98.31 90 LEU A N 1
ATOM 671 C CA . LEU A 1 90 ? -12.782 1.867 -9.250 1.00 98.31 90 LEU A CA 1
ATOM 672 C C . LEU A 1 90 ? -12.686 0.398 -9.675 1.00 98.31 90 LEU A C 1
ATOM 674 O O . LEU A 1 90 ? -11.631 -0.010 -10.159 1.00 98.31 90 LEU A O 1
ATOM 678 N N . ALA A 1 91 ? -13.749 -0.409 -9.566 1.00 97.38 91 ALA A N 1
ATOM 679 C CA . ALA A 1 91 ? -13.684 -1.816 -9.979 1.00 97.38 91 ALA A CA 1
ATOM 680 C C . ALA A 1 91 ? -13.267 -1.977 -11.448 1.00 97.38 91 ALA A C 1
ATOM 682 O O . ALA A 1 91 ? -12.387 -2.779 -11.752 1.00 97.38 91 ALA A O 1
ATOM 683 N N . TRP A 1 92 ? -13.839 -1.179 -12.354 1.00 96.94 92 TRP A N 1
ATOM 684 C CA . TRP A 1 9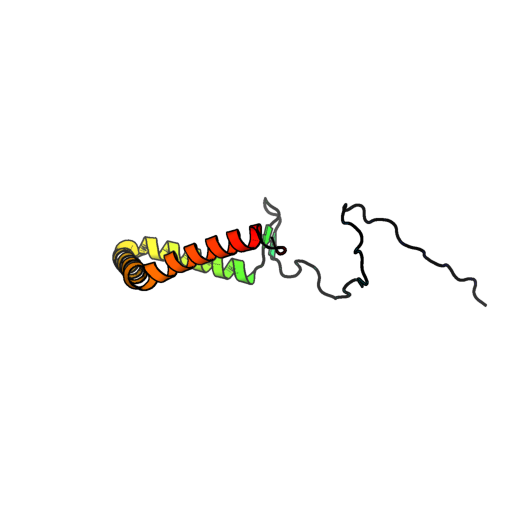2 ? -13.473 -1.219 -13.772 1.00 96.94 92 TRP A CA 1
ATOM 685 C C . TRP A 1 92 ? -11.995 -0.860 -13.991 1.00 96.94 92 TRP A C 1
ATOM 687 O O . TRP A 1 92 ? -11.337 -1.475 -14.827 1.00 96.94 92 TRP A O 1
ATOM 697 N N . PHE A 1 93 ? -11.461 0.091 -13.215 1.00 97.62 93 PHE A N 1
ATOM 698 C CA . PHE A 1 93 ? -10.066 0.513 -13.294 1.00 97.62 93 PHE A CA 1
ATOM 699 C C . PHE A 1 93 ? -9.131 -0.599 -12.814 1.00 97.62 93 PHE A C 1
ATOM 701 O O . PHE A 1 93 ? -8.152 -0.902 -13.494 1.00 97.62 93 PHE A O 1
ATOM 708 N N . PHE A 1 94 ? -9.439 -1.250 -11.687 1.00 96.44 94 PHE A N 1
ATOM 709 C CA . PHE A 1 94 ? -8.623 -2.348 -11.163 1.00 96.44 94 PHE A CA 1
ATOM 710 C C . PHE A 1 94 ? -8.641 -3.571 -12.085 1.00 96.44 94 PHE A C 1
ATOM 712 O O . PHE A 1 94 ? -7.579 -4.099 -12.413 1.00 96.44 94 PHE A O 1
ATOM 719 N N . ILE A 1 95 ? -9.820 -3.989 -12.557 1.00 97.50 95 ILE A N 1
ATOM 720 C CA . ILE A 1 95 ? -9.945 -5.115 -13.495 1.00 97.50 95 ILE A CA 1
ATOM 721 C C . ILE A 1 95 ? -9.286 -4.783 -14.841 1.00 97.50 95 ILE A C 1
ATOM 723 O O . ILE A 1 95 ? -8.553 -5.604 -15.390 1.00 97.50 95 ILE A O 1
ATOM 727 N N . GLY A 1 96 ? -9.479 -3.565 -15.352 1.00 98.19 96 GLY A N 1
ATOM 728 C CA . GLY A 1 96 ? -8.828 -3.098 -16.575 1.00 98.19 96 GLY A CA 1
ATOM 729 C C . GLY A 1 96 ? -7.303 -3.082 -16.455 1.00 98.19 96 GLY A C 1
ATOM 730 O O . GLY A 1 96 ? -6.616 -3.616 -17.322 1.00 98.19 96 GLY A O 1
ATOM 731 N N . SER A 1 97 ? -6.771 -2.545 -15.354 1.00 98.06 97 SER A N 1
ATOM 732 C CA . SER A 1 97 ? -5.328 -2.498 -15.088 1.00 98.06 97 SER A CA 1
ATOM 733 C C . SER A 1 97 ? -4.720 -3.897 -14.975 1.00 98.06 97 SER A C 1
ATOM 735 O O . SER A 1 97 ? -3.653 -4.138 -15.532 1.00 98.06 97 SER A O 1
ATOM 737 N N . ALA A 1 98 ? -5.411 -4.839 -14.322 1.00 97.75 98 ALA A N 1
ATOM 738 C CA . ALA A 1 98 ? -4.977 -6.233 -14.245 1.00 97.75 98 ALA A CA 1
ATOM 739 C C . ALA A 1 98 ? -4.909 -6.889 -15.636 1.00 97.75 98 ALA A C 1
ATOM 741 O O . ALA A 1 98 ? -3.910 -7.526 -15.964 1.00 97.75 98 ALA A O 1
ATOM 742 N N . ASN A 1 99 ? -5.920 -6.677 -16.486 1.00 98.25 99 ASN A N 1
ATOM 743 C CA . ASN A 1 99 ? -5.913 -7.185 -17.860 1.00 98.25 99 ASN A CA 1
ATOM 744 C C . ASN A 1 99 ? -4.774 -6.573 -18.692 1.00 98.25 99 ASN A C 1
ATOM 746 O O . ASN A 1 99 ? -4.075 -7.298 -19.398 1.00 98.25 99 ASN A O 1
ATOM 750 N N . ILE A 1 100 ? -4.551 -5.258 -18.584 1.00 98.44 100 ILE A N 1
ATOM 751 C CA . ILE A 1 100 ? -3.434 -4.571 -19.252 1.00 98.44 100 ILE A CA 1
ATOM 752 C C . ILE A 1 100 ? -2.094 -5.143 -18.785 1.00 98.44 100 ILE A C 1
ATOM 754 O O . ILE A 1 100 ? -1.232 -5.414 -19.615 1.00 98.44 100 ILE A O 1
ATOM 758 N N . PHE A 1 101 ? -1.921 -5.365 -17.481 1.00 98.12 101 PHE A N 1
ATOM 759 C CA . PHE A 1 101 ? -0.699 -5.940 -16.925 1.00 98.12 101 PHE A CA 1
ATOM 760 C C . PHE A 1 101 ? -0.436 -7.352 -17.465 1.00 98.12 101 PHE A C 1
ATOM 762 O O . PHE A 1 101 ? 0.678 -7.648 -17.886 1.00 98.12 101 PHE A O 1
ATOM 769 N N . VAL A 1 102 ? -1.466 -8.202 -17.547 1.00 98.25 102 VAL A N 1
ATOM 770 C CA . VAL A 1 102 ? -1.343 -9.539 -18.151 1.00 98.25 102 VAL A CA 1
ATOM 771 C C . VAL A 1 102 ? -0.931 -9.445 -19.621 1.00 98.25 102 VAL A C 1
ATOM 773 O O . VAL A 1 102 ? -0.009 -10.142 -20.038 1.00 98.25 102 VAL A O 1
ATOM 776 N N . LEU A 1 103 ? -1.567 -8.570 -20.406 1.00 98.31 103 LEU A N 1
ATOM 777 C CA . LEU A 1 103 ? -1.202 -8.365 -21.811 1.00 98.31 103 LEU A CA 1
ATOM 778 C C . LEU A 1 103 ? 0.226 -7.835 -21.966 1.00 98.31 103 LEU A C 1
ATOM 780 O O . LEU A 1 103 ? 0.938 -8.282 -22.861 1.00 98.31 103 LEU A O 1
ATOM 784 N N . LEU A 1 104 ? 0.661 -6.931 -21.086 1.00 98.06 104 LEU A N 1
ATOM 785 C CA . LEU A 1 104 ? 2.038 -6.446 -21.044 1.00 98.06 104 LEU A CA 1
ATOM 786 C C . LEU A 1 104 ? 3.010 -7.599 -20.781 1.00 98.06 104 LEU A C 1
ATOM 788 O O . LEU A 1 104 ? 3.975 -7.743 -21.522 1.00 98.06 104 LEU A O 1
ATOM 792 N N . CYS A 1 105 ? 2.746 -8.447 -19.784 1.00 97.62 105 CYS A N 1
ATOM 793 C CA . CYS A 1 105 ? 3.578 -9.616 -19.498 1.00 97.62 105 CYS A CA 1
ATOM 794 C C . CYS A 1 105 ? 3.631 -10.589 -20.684 1.00 97.62 105 CYS A C 1
ATOM 796 O O . CYS A 1 105 ? 4.715 -11.027 -21.057 1.00 97.62 105 CYS A O 1
ATOM 798 N N . LEU A 1 106 ? 2.489 -10.897 -21.308 1.00 98.00 106 LEU A N 1
ATOM 799 C CA . LEU A 1 106 ? 2.445 -11.742 -22.507 1.00 98.00 106 LEU A CA 1
ATOM 800 C C . LEU A 1 106 ? 3.228 -11.118 -23.668 1.00 98.00 106 LEU A C 1
ATOM 802 O O . LEU A 1 106 ? 3.955 -11.822 -24.363 1.00 98.00 106 LEU A O 1
ATOM 806 N N . GLY A 1 107 ? 3.107 -9.802 -23.849 1.00 97.75 107 GLY A N 1
ATOM 807 C CA . GLY A 1 107 ? 3.875 -9.036 -24.822 1.00 97.75 107 GLY A CA 1
ATOM 808 C C . GLY A 1 107 ? 5.376 -9.111 -24.559 1.00 97.75 107 GLY A C 1
ATOM 809 O O . GLY A 1 107 ? 6.127 -9.383 -25.489 1.00 97.75 107 GLY A O 1
ATOM 810 N N . LEU A 1 108 ? 5.809 -8.941 -23.304 1.00 97.88 108 LEU A N 1
ATOM 811 C CA . LEU A 1 108 ? 7.211 -9.078 -22.913 1.00 97.88 108 LEU A CA 1
ATOM 812 C C . LEU A 1 108 ? 7.735 -10.472 -23.256 1.00 97.88 108 LEU A C 1
ATOM 814 O O . LEU A 1 108 ? 8.717 -10.543 -23.982 1.00 97.88 108 LEU A O 1
ATOM 818 N N . ILE A 1 109 ? 7.021 -11.539 -22.868 1.00 97.50 109 ILE A N 1
ATOM 819 C CA . ILE A 1 109 ? 7.398 -12.941 -23.138 1.00 97.50 109 ILE A CA 1
ATOM 820 C C . ILE A 1 109 ? 7.692 -13.199 -24.622 1.00 97.50 109 ILE A C 1
ATOM 822 O O . ILE A 1 109 ? 8.626 -13.927 -24.943 1.00 97.50 109 ILE A O 1
ATOM 826 N N . VAL A 1 110 ? 6.877 -12.660 -25.534 1.00 97.31 110 VAL A N 1
ATOM 827 C CA . VAL A 1 110 ? 7.053 -12.896 -26.981 1.00 97.31 110 VAL A CA 1
ATOM 828 C C . VAL A 1 110 ? 7.983 -11.885 -27.648 1.00 97.31 110 VAL A C 1
ATOM 830 O O . VAL A 1 110 ? 8.429 -12.104 -28.774 1.00 97.31 110 VAL A O 1
ATOM 833 N N . SER A 1 111 ? 8.240 -10.755 -26.993 1.00 96.75 111 SER A N 1
ATOM 834 C CA . SER A 1 111 ? 9.103 -9.700 -27.513 1.00 96.75 111 SER A CA 1
ATOM 835 C C . SER A 1 111 ? 10.578 -9.962 -27.187 1.00 96.75 111 SER A C 1
ATOM 837 O O . SER A 1 111 ? 10.879 -10.648 -26.217 1.00 96.75 111 SER A O 1
ATOM 839 N N . PRO A 1 112 ? 11.523 -9.323 -27.897 1.00 94.19 112 PRO A N 1
ATOM 840 C CA . PRO A 1 112 ? 12.949 -9.382 -27.557 1.00 94.19 112 PRO A CA 1
ATOM 841 C C . PRO A 1 112 ? 13.339 -8.738 -26.209 1.00 94.19 112 PRO A C 1
ATOM 843 O O . PRO A 1 112 ? 14.527 -8.668 -25.906 1.00 94.19 112 PRO A O 1
ATOM 846 N N . LEU A 1 113 ? 12.378 -8.182 -25.458 1.00 93.44 113 LEU A N 1
ATOM 847 C CA . LEU A 1 113 ? 12.586 -7.569 -24.140 1.00 93.44 113 LEU A CA 1
ATOM 848 C C . LEU A 1 113 ? 12.335 -8.548 -22.980 1.00 93.44 113 LEU A C 1
ATOM 850 O O . LEU A 1 113 ? 12.654 -8.202 -21.842 1.00 93.44 113 LEU A O 1
ATOM 854 N N . GLY A 1 114 ? 11.695 -9.692 -23.257 1.00 68.38 114 GLY A N 1
ATOM 855 C CA . GLY A 1 114 ? 11.392 -10.744 -22.282 1.00 68.38 114 GLY A CA 1
ATOM 856 C C . GLY A 1 114 ? 12.503 -11.763 -22.108 1.00 68.38 114 GLY A C 1
ATOM 857 O O . GLY A 1 114 ? 13.358 -11.887 -23.013 1.00 68.38 114 GLY A O 1
#

Radius of gyration: 27.22 Å; chains: 1; bounding box: 88×24×48 Å

Secondary structure (DSSP, 8-state):
--------------TT-PPPPSSSPPP---SPPTTTTEEEEESSSEEEEEHHHHHHHHHHHHHHHHHHHHTHHHHHHHHHHHHHHHHHHHHHHHHHHHHHHHHHHHHHHHSTT-

Sequence (114 aa):
MSHAQGSKGPSTANDDGIPAPSGAATLIDTDYVVGQDNIRGRYLVNLDIHGTVFIVSALSALLFVVLALALHNEVEPLFKAVRDWLTQNLAWFFIGSANIFVLLCLGLIVSPLG

Foldseek 3Di:
DDDDDDDDPDDDDDPPPDDDDPDPDDPPDDPDDPLPQFDFDDPPDGGRHNCPVCVVVVVVVVVVVVCCVVVVVVVVVVVVVVVVVCCVPCVCVVVVVVVVVVVVVVCCVPDPND